Protein AF-A0A832YZY3-F1 (afdb_monomer_lite)

Organism: NCBI:txid334771

Secondary structure (DSSP, 8-state):
--GGGHHHHHHHHHHHHHHHHHHHHHSS----SHHHHHHHHHHHHHHHHHHHHHHHHHHHHHHHHHHHHHHHHHSTTHHHHHHHHHHHHHHHHHHHHHTT--GGGGGGGTTT-SS-TT--------S---HHHHHHHHHHHHHSPP--TTS-SS--HHHHHHHHHHHHHHHGGG--

Radius of gyration: 22.74 Å; chains: 1; bounding box: 62×27×69 Å

pLDDT: mean 74.67, std 12.02, range [49.53, 93.06]

Foldseek 3Di:
DDPLLVVLVVLLVQLVVLLVVLVVVVVDPDPDCVSVVSNVSSVVSNVVSVVSVLVLLVVLAVVLLVVLLVQLQPDDCSLLVVLLVQLVVQLVLLVCVVVVNPCVVVVVCVVVDNDDSPDHDPDPDDPDDDSVNSVVSSVVQLPDDFPDSSPDSYGRSNVSSVSSVVSNVVCVVVPD

InterPro domains:
  IPR001915 Peptidase M48 [PF01435] (25-167)
  IPR050083 Membrane-localized HtpX protease [PTHR43221] (1-168)

Structure (mmCIF, N/CA/C/O backbone):
data_AF-A0A832YZY3-F1
#
_entry.id   AF-A0A832YZY3-F1
#
loop_
_atom_site.group_PDB
_atom_site.id
_atom_site.type_symbol
_atom_site.label_atom_id
_atom_site.label_alt_id
_atom_site.label_comp_id
_atom_site.label_asym_id
_atom_site.label_entity_id
_atom_site.label_seq_id
_atom_site.pdbx_PDB_ins_code
_atom_site.Cartn_x
_atom_site.Cartn_y
_atom_site.Cartn_z
_atom_site.occupancy
_atom_site.B_iso_or_equiv
_atom_site.auth_seq_id
_atom_site.auth_comp_id
_atom_site.auth_asym_id
_atom_site.auth_atom_id
_atom_site.pdbx_PDB_model_num
ATOM 1 N N . MET A 1 1 ? 0.367 -8.481 -3.486 1.00 56.47 1 MET A N 1
ATOM 2 C CA . MET A 1 1 ? 0.420 -7.899 -4.844 1.00 56.47 1 MET A CA 1
ATOM 3 C C . MET A 1 1 ? -0.694 -8.502 -5.678 1.00 56.47 1 MET A C 1
ATOM 5 O O . MET A 1 1 ? -0.976 -9.682 -5.517 1.00 56.47 1 MET A O 1
ATOM 9 N N . MET A 1 2 ? -1.370 -7.698 -6.495 1.00 67.25 2 MET A N 1
ATOM 10 C CA . MET A 1 2 ? -2.408 -8.189 -7.409 1.00 67.25 2 MET A CA 1
ATOM 11 C C . MET A 1 2 ? -1.754 -8.868 -8.621 1.00 67.25 2 MET A C 1
ATOM 13 O O . MET A 1 2 ? -0.726 -8.388 -9.083 1.00 67.25 2 MET A O 1
ATOM 17 N N . ILE A 1 3 ? -2.377 -9.907 -9.194 1.00 75.12 3 ILE A N 1
ATOM 18 C CA . ILE A 1 3 ? -1.931 -10.555 -10.453 1.00 75.12 3 ILE A CA 1
ATOM 19 C C . ILE A 1 3 ? -1.700 -9.525 -11.575 1.00 75.12 3 ILE A C 1
ATOM 21 O O . ILE A 1 3 ? -0.844 -9.712 -12.432 1.00 75.12 3 ILE A O 1
ATOM 25 N N . ILE A 1 4 ? -2.399 -8.389 -11.526 1.00 77.62 4 ILE A N 1
ATOM 26 C CA . ILE A 1 4 ? -2.260 -7.277 -12.471 1.00 77.62 4 ILE A CA 1
ATOM 27 C C . ILE A 1 4 ? -0.842 -6.670 -12.523 1.00 77.62 4 ILE A C 1
ATOM 29 O O . ILE A 1 4 ? -0.476 -6.084 -13.538 1.00 77.62 4 ILE A O 1
ATOM 33 N N . SER A 1 5 ? -0.004 -6.868 -11.494 1.00 78.88 5 SER A N 1
ATOM 34 C CA . SER A 1 5 ? 1.412 -6.469 -11.519 1.00 78.88 5 SER A CA 1
ATOM 35 C C . SER A 1 5 ? 2.279 -7.341 -12.434 1.00 78.88 5 SER A C 1
ATOM 37 O O . SER A 1 5 ? 3.427 -6.992 -12.697 1.00 78.88 5 SER A O 1
ATOM 39 N N . LEU A 1 6 ? 1.753 -8.459 -12.944 1.00 84.50 6 LEU A N 1
ATOM 40 C CA . LEU A 1 6 ? 2.442 -9.300 -13.922 1.00 84.50 6 LEU A CA 1
ATOM 41 C C . LEU A 1 6 ? 2.610 -8.585 -15.270 1.00 84.50 6 LEU A C 1
ATOM 43 O O . LEU A 1 6 ? 3.614 -8.781 -15.945 1.00 84.50 6 LEU A O 1
ATOM 47 N N . ILE A 1 7 ? 1.658 -7.723 -15.644 1.00 87.81 7 ILE A N 1
ATOM 48 C CA . ILE A 1 7 ? 1.672 -6.992 -16.919 1.00 87.81 7 ILE A CA 1
ATOM 49 C C . ILE A 1 7 ? 2.915 -6.093 -17.040 1.00 87.81 7 ILE A C 1
ATOM 51 O O . ILE A 1 7 ? 3.681 -6.293 -17.984 1.00 87.81 7 ILE A O 1
ATOM 55 N N . PRO A 1 8 ? 3.190 -5.151 -16.110 1.00 87.81 8 PRO A N 1
ATOM 56 C CA . PRO A 1 8 ? 4.410 -4.349 -16.187 1.00 87.81 8 PRO A CA 1
ATOM 57 C C . PRO A 1 8 ? 5.678 -5.204 -16.086 1.00 87.81 8 PRO A C 1
ATOM 59 O O . PRO A 1 8 ? 6.654 -4.903 -16.764 1.00 87.81 8 PRO A O 1
ATOM 62 N N . ALA A 1 9 ? 5.675 -6.295 -15.314 1.00 88.69 9 ALA A N 1
ATOM 63 C CA . ALA A 1 9 ? 6.831 -7.189 -15.228 1.00 88.69 9 ALA A CA 1
ATOM 64 C C . ALA A 1 9 ? 7.154 -7.863 -16.576 1.00 88.69 9 ALA A C 1
ATOM 66 O O . ALA A 1 9 ? 8.317 -7.916 -16.977 1.00 88.69 9 ALA A O 1
ATOM 67 N N . LEU A 1 10 ? 6.130 -8.328 -17.300 1.00 90.56 10 LEU A N 1
ATOM 68 C CA . LEU A 1 10 ? 6.285 -8.911 -18.633 1.00 90.56 10 LEU A CA 1
ATOM 69 C C . LEU A 1 10 ? 6.730 -7.870 -19.663 1.00 90.56 10 LEU A C 1
ATOM 71 O O . LEU A 1 10 ? 7.644 -8.146 -20.436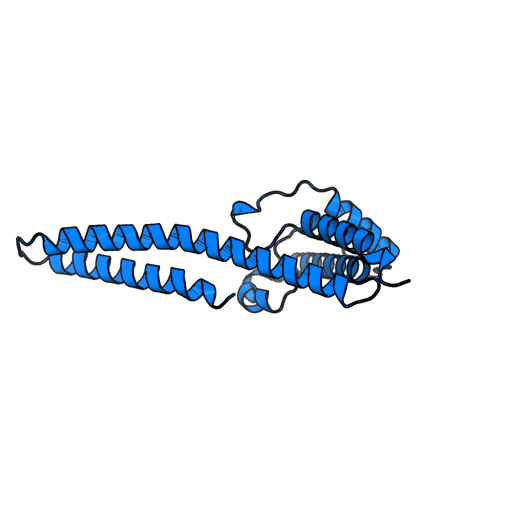 1.00 90.56 10 LEU A O 1
ATOM 75 N N . LEU A 1 11 ? 6.138 -6.670 -19.652 1.00 91.19 11 LEU A N 1
ATOM 76 C CA . LEU A 1 11 ? 6.542 -5.569 -20.537 1.00 91.19 11 LEU A CA 1
ATOM 77 C C . LEU A 1 11 ? 8.001 -5.165 -20.307 1.00 91.19 11 LEU A C 1
ATOM 79 O O . LEU A 1 11 ? 8.747 -4.984 -21.270 1.00 91.19 11 LEU A O 1
ATOM 83 N N . TYR A 1 12 ? 8.421 -5.084 -19.043 1.00 92.12 12 TYR A N 1
ATOM 84 C CA . TYR A 1 12 ? 9.801 -4.788 -18.680 1.00 92.12 12 TYR A CA 1
ATOM 85 C C . TYR A 1 12 ? 10.750 -5.870 -19.177 1.00 92.12 12 TYR A C 1
ATOM 87 O O . TYR A 1 12 ? 11.765 -5.565 -19.799 1.00 92.12 12 TYR A O 1
ATOM 95 N N . TRP A 1 13 ? 10.412 -7.137 -18.929 1.00 91.56 13 TRP A N 1
ATOM 96 C CA . TRP A 1 13 ? 11.227 -8.265 -19.359 1.00 91.56 13 TRP A CA 1
ATOM 97 C C . TRP A 1 13 ? 11.368 -8.309 -20.886 1.00 91.56 13 TRP A C 1
ATOM 99 O O . TRP A 1 13 ? 12.478 -8.474 -21.395 1.00 91.56 13 TRP A O 1
ATOM 109 N N . LEU A 1 14 ? 10.278 -8.077 -21.624 1.00 90.44 14 LEU A N 1
ATOM 110 C CA . LEU A 1 14 ? 10.293 -8.012 -23.085 1.00 90.44 14 LEU A CA 1
ATOM 111 C C . LEU A 1 14 ? 11.142 -6.830 -23.585 1.00 90.44 14 LEU A C 1
ATOM 113 O O . LEU A 1 14 ? 12.029 -7.008 -24.415 1.00 90.44 14 LEU A O 1
ATOM 117 N N . GLY A 1 15 ? 10.936 -5.629 -23.038 1.00 89.00 15 GLY A N 1
ATOM 118 C CA . GLY A 1 15 ? 11.705 -4.443 -23.424 1.00 89.00 15 GLY A CA 1
ATOM 119 C C . GLY A 1 15 ? 13.200 -4.595 -23.136 1.00 89.00 15 GLY A C 1
ATOM 120 O O . GLY A 1 15 ? 14.042 -4.313 -23.988 1.00 89.00 15 GLY A O 1
ATOM 121 N N . TYR A 1 16 ? 13.539 -5.121 -21.961 1.00 89.06 16 TYR A N 1
ATOM 122 C CA . TYR A 1 16 ? 14.918 -5.343 -21.541 1.00 89.06 16 TYR A CA 1
ATOM 123 C C . TYR A 1 16 ? 15.628 -6.424 -22.368 1.00 89.06 16 TYR A C 1
ATOM 125 O O . TYR A 1 16 ? 16.787 -6.249 -22.752 1.00 89.06 16 TYR A O 1
ATOM 133 N N . THR A 1 17 ? 14.944 -7.528 -22.688 1.00 87.19 17 THR A N 1
ATOM 134 C CA . THR A 1 17 ? 15.502 -8.571 -23.563 1.00 87.19 17 THR A CA 1
ATOM 135 C C . THR A 1 17 ? 15.729 -8.051 -24.982 1.00 87.19 17 THR A C 1
ATOM 137 O O . THR A 1 17 ? 16.797 -8.303 -25.539 1.00 87.19 17 THR A O 1
ATOM 140 N N . MET A 1 18 ? 14.811 -7.253 -25.538 1.00 84.75 18 MET A N 1
ATOM 141 C CA . MET A 1 18 ? 14.987 -6.622 -26.854 1.00 84.75 18 MET A CA 1
ATOM 142 C C . MET A 1 18 ? 16.167 -5.642 -26.891 1.00 84.75 18 MET A C 1
ATOM 144 O O . MET A 1 18 ? 16.960 -5.685 -27.832 1.00 84.75 18 MET A O 1
ATOM 148 N N . LEU A 1 19 ? 16.348 -4.815 -25.854 1.00 86.25 19 LEU A N 1
ATOM 149 C CA . LEU A 1 19 ? 17.511 -3.923 -25.752 1.00 86.25 19 LEU A CA 1
ATOM 150 C C . LEU A 1 19 ? 18.824 -4.691 -25.673 1.00 86.25 19 LEU A C 1
ATOM 152 O O . LEU A 1 19 ? 19.790 -4.347 -26.352 1.00 86.25 19 LEU A O 1
ATOM 156 N N . ARG A 1 20 ? 18.854 -5.751 -24.864 1.00 83.12 20 ARG A N 1
ATOM 157 C CA . ARG A 1 20 ? 20.031 -6.602 -24.722 1.00 83.12 20 ARG A CA 1
ATOM 158 C C . ARG A 1 20 ? 20.390 -7.253 -26.058 1.00 83.12 20 ARG A C 1
ATOM 160 O O . ARG A 1 20 ? 21.546 -7.192 -26.460 1.00 83.12 20 ARG A O 1
ATOM 167 N N . MET A 1 21 ? 19.407 -7.820 -26.759 1.00 79.81 21 MET A N 1
ATOM 168 C CA . MET A 1 21 ? 19.607 -8.394 -28.092 1.00 79.81 21 MET A CA 1
ATOM 169 C C . MET A 1 21 ? 20.140 -7.339 -29.065 1.00 79.81 21 MET A C 1
ATOM 171 O O . MET A 1 21 ? 21.158 -7.570 -29.706 1.00 79.81 21 MET A O 1
ATOM 175 N N . SER A 1 22 ? 19.526 -6.153 -29.115 1.00 78.56 22 SER A N 1
ATOM 176 C CA . SER A 1 22 ? 19.999 -5.050 -29.957 1.00 78.56 22 SER A CA 1
ATOM 177 C C . SER A 1 22 ? 21.453 -4.666 -29.670 1.00 78.56 22 SER A C 1
ATOM 179 O O . SER A 1 22 ? 22.206 -4.415 -30.607 1.00 78.56 22 SER A O 1
ATOM 181 N N . ALA A 1 23 ? 21.859 -4.621 -28.399 1.00 76.06 23 ALA A N 1
ATOM 182 C CA . ALA A 1 23 ? 23.234 -4.315 -28.022 1.00 76.06 23 ALA A CA 1
ATOM 183 C C . ALA A 1 23 ? 24.206 -5.404 -28.504 1.00 76.06 23 ALA A C 1
ATOM 185 O O . ALA A 1 23 ? 25.219 -5.078 -29.109 1.00 76.06 23 ALA A O 1
ATOM 186 N N . PHE A 1 24 ? 23.876 -6.689 -28.327 1.00 74.50 24 PHE A N 1
ATOM 187 C CA . PHE A 1 24 ? 24.709 -7.798 -28.814 1.00 74.50 24 PHE A CA 1
ATOM 188 C C . PHE A 1 24 ? 24.836 -7.828 -30.344 1.00 74.50 24 PHE A C 1
ATOM 190 O O . PHE A 1 24 ? 25.937 -8.020 -30.855 1.00 74.50 24 PHE A O 1
ATOM 197 N N . TYR A 1 25 ? 23.746 -7.588 -31.079 1.00 68.81 25 TYR A N 1
ATOM 198 C CA . TYR A 1 25 ? 23.772 -7.543 -32.547 1.00 68.81 25 TYR A CA 1
ATOM 199 C C . TYR A 1 25 ? 24.443 -6.277 -33.102 1.00 68.81 25 TYR A C 1
ATOM 201 O O . TYR A 1 25 ? 24.914 -6.297 -34.232 1.00 68.81 25 TYR A O 1
ATOM 209 N N . SER A 1 26 ? 24.534 -5.199 -32.316 1.00 63.69 26 SER A N 1
ATOM 210 C CA . SER A 1 26 ? 25.232 -3.967 -32.708 1.00 63.69 26 SER A CA 1
ATOM 211 C C . SER A 1 26 ? 26.763 -4.072 -32.643 1.00 63.69 26 SER A C 1
ATOM 213 O O . SER A 1 26 ? 27.431 -3.218 -33.222 1.00 63.69 26 SER A O 1
ATOM 215 N N . LEU A 1 27 ? 27.328 -5.066 -31.939 1.00 62.88 27 LEU A N 1
ATOM 216 C CA . LEU A 1 27 ? 28.782 -5.285 -31.863 1.00 62.88 27 LEU A CA 1
ATOM 217 C C . LEU A 1 27 ? 29.341 -6.097 -33.047 1.00 62.88 27 LEU A C 1
ATOM 219 O O . LEU A 1 27 ? 30.548 -6.076 -33.273 1.00 62.88 27 LEU A O 1
ATOM 223 N N . GLY A 1 28 ? 28.495 -6.808 -33.797 1.00 59.03 28 GLY A N 1
ATOM 224 C CA . GLY A 1 28 ? 28.880 -7.441 -35.059 1.00 59.03 28 GLY A CA 1
ATOM 225 C C . GLY A 1 28 ? 28.589 -6.489 -36.214 1.00 59.03 28 GLY A C 1
ATOM 226 O O . GLY A 1 28 ? 27.500 -5.932 -36.266 1.00 59.03 28 GLY A O 1
ATOM 227 N N . GLU A 1 29 ? 29.539 -6.286 -37.129 1.00 53.03 29 GLU A N 1
ATOM 228 C CA . GLU A 1 29 ? 29.457 -5.377 -38.289 1.00 53.03 29 GLU A CA 1
ATOM 229 C C . GLU A 1 29 ? 28.334 -5.724 -39.300 1.00 53.03 29 GLU A C 1
ATOM 231 O O . GLU A 1 29 ? 28.581 -5.988 -40.476 1.00 53.03 29 GLU A O 1
ATOM 236 N N . GLN A 1 30 ? 27.065 -5.709 -38.896 1.00 54.34 30 GLN A N 1
ATOM 237 C CA . GLN A 1 30 ? 25.930 -5.793 -39.808 1.00 54.34 30 GLN A CA 1
ATOM 238 C C . GLN A 1 30 ? 25.241 -4.436 -39.906 1.00 54.34 30 GLN A C 1
ATOM 240 O O . GLN A 1 30 ? 24.476 -4.025 -39.036 1.00 54.34 30 GLN A O 1
ATOM 245 N N . ARG A 1 31 ? 25.495 -3.761 -41.034 1.00 52.81 31 ARG A N 1
ATOM 246 C CA . ARG A 1 31 ? 24.821 -2.548 -41.528 1.00 52.81 31 ARG A CA 1
ATOM 247 C C . ARG A 1 31 ? 23.335 -2.802 -41.834 1.00 52.81 31 ARG A C 1
ATOM 249 O O . ARG A 1 31 ? 22.899 -2.668 -42.974 1.00 52.81 31 ARG A O 1
ATOM 256 N N . SER A 1 32 ? 22.550 -3.213 -40.845 1.00 60.25 32 SER A N 1
ATOM 257 C CA . SER A 1 32 ? 21.095 -3.323 -40.962 1.00 60.25 32 SER A CA 1
ATOM 258 C C . SER A 1 32 ? 20.423 -2.327 -40.016 1.00 60.25 32 SER A C 1
ATOM 260 O O . SER A 1 32 ? 20.952 -2.032 -38.952 1.00 60.25 32 SER A O 1
ATOM 262 N N . ASN A 1 33 ? 19.255 -1.797 -40.394 1.00 63.72 33 ASN A N 1
ATOM 263 C CA . ASN A 1 33 ? 18.455 -0.893 -39.547 1.00 63.72 33 ASN A CA 1
ATOM 264 C C . ASN A 1 33 ? 17.695 -1.638 -38.429 1.00 63.72 33 ASN A C 1
ATOM 266 O O . ASN A 1 33 ? 17.079 -1.021 -37.561 1.00 63.72 33 ASN A O 1
ATOM 270 N N . VAL A 1 34 ? 17.730 -2.972 -38.449 1.00 65.31 34 VAL A N 1
ATOM 271 C CA . VAL A 1 34 ? 17.030 -3.867 -37.517 1.00 65.31 34 VAL A CA 1
ATOM 272 C C . VAL A 1 34 ? 17.435 -3.656 -36.043 1.00 65.31 34 VAL A C 1
ATOM 274 O O . VAL A 1 34 ? 16.529 -3.613 -35.207 1.00 65.31 34 VAL A O 1
ATOM 277 N N . PRO A 1 35 ? 18.721 -3.440 -35.685 1.00 74.50 35 PRO A N 1
ATOM 278 C CA . PRO A 1 35 ? 19.133 -3.155 -34.312 1.00 74.50 35 PRO A CA 1
ATOM 279 C C . PRO A 1 35 ? 18.536 -1.832 -33.817 1.00 74.50 35 PRO A C 1
ATOM 281 O O . PRO A 1 35 ? 18.008 -1.761 -32.714 1.00 74.50 35 PRO A O 1
ATOM 284 N N . VAL A 1 36 ? 18.513 -0.793 -34.658 1.00 77.81 36 VAL A N 1
ATOM 285 C CA . VAL A 1 36 ? 17.989 0.531 -34.279 1.00 77.81 36 VAL A CA 1
ATOM 286 C C . VAL A 1 36 ? 16.488 0.474 -33.977 1.00 77.81 36 VAL A C 1
ATOM 288 O O . VAL A 1 36 ? 16.033 1.033 -32.979 1.00 77.81 36 VAL A O 1
ATOM 291 N N . ILE A 1 37 ? 15.717 -0.247 -34.798 1.00 82.56 37 ILE A N 1
ATOM 292 C CA . ILE A 1 37 ? 14.271 -0.422 -34.592 1.00 82.56 37 ILE A CA 1
ATOM 293 C C . ILE A 1 37 ? 14.004 -1.230 -33.314 1.00 82.56 37 ILE A C 1
ATOM 295 O O . ILE A 1 37 ? 13.171 -0.833 -32.499 1.00 82.56 37 ILE A O 1
ATOM 299 N N . ALA A 1 38 ? 14.736 -2.330 -33.098 1.00 82.81 38 ALA A N 1
ATOM 300 C CA . ALA A 1 38 ? 14.605 -3.145 -31.890 1.00 82.81 38 ALA A CA 1
ATOM 301 C C . ALA A 1 38 ? 14.956 -2.355 -30.617 1.00 82.81 38 ALA A C 1
ATOM 303 O O . ALA A 1 38 ? 14.279 -2.500 -29.596 1.00 82.81 38 ALA A O 1
ATOM 304 N N . MET A 1 39 ? 15.958 -1.472 -30.688 1.00 85.31 39 MET A N 1
ATOM 305 C CA . MET A 1 39 ? 16.318 -0.580 -29.590 1.00 85.31 39 MET A CA 1
ATOM 306 C C . MET A 1 39 ? 15.193 0.408 -29.263 1.00 85.31 39 MET A C 1
ATOM 308 O O . MET A 1 39 ? 14.804 0.533 -28.103 1.00 85.31 39 MET A O 1
ATOM 312 N N . ALA A 1 40 ? 14.630 1.077 -30.274 1.00 87.69 40 ALA A N 1
ATOM 313 C CA . ALA A 1 40 ? 13.541 2.035 -30.084 1.00 87.69 40 ALA A CA 1
ATOM 314 C C . ALA A 1 40 ? 12.292 1.377 -29.470 1.00 87.69 40 ALA A C 1
ATOM 316 O O . ALA A 1 40 ? 11.705 1.913 -28.529 1.00 87.69 40 ALA A O 1
ATOM 317 N N . VAL A 1 41 ? 11.928 0.181 -29.946 1.00 90.00 41 VAL A N 1
ATOM 318 C CA . VAL A 1 41 ? 10.816 -0.607 -29.388 1.00 90.00 41 VAL A CA 1
ATOM 319 C C . VAL A 1 41 ? 11.106 -1.029 -27.944 1.00 90.00 41 VAL A C 1
ATOM 321 O O . VAL A 1 41 ? 10.232 -0.913 -27.085 1.00 90.00 41 VAL A O 1
ATOM 324 N N . GLY A 1 42 ? 12.336 -1.455 -27.644 1.00 89.25 42 GLY A N 1
ATOM 325 C CA . GLY A 1 42 ? 12.755 -1.800 -26.285 1.00 89.25 42 GLY A CA 1
ATOM 326 C C . GLY A 1 42 ? 12.640 -0.626 -25.305 1.00 89.25 42 GLY A C 1
ATOM 327 O O . GLY A 1 42 ? 12.093 -0.788 -24.214 1.00 89.25 42 GLY A O 1
ATOM 328 N N . ILE A 1 43 ? 13.072 0.574 -25.712 1.00 90.75 43 ILE A N 1
ATOM 329 C CA . ILE A 1 43 ? 12.914 1.806 -24.916 1.00 90.75 43 ILE A CA 1
ATOM 330 C C . ILE A 1 43 ? 11.428 2.119 -24.699 1.00 90.75 43 ILE A C 1
ATOM 332 O O . ILE A 1 43 ? 11.021 2.407 -23.571 1.00 90.75 43 ILE A O 1
ATOM 336 N N . ALA A 1 44 ? 10.605 2.022 -25.747 1.00 93.06 44 ALA A N 1
ATOM 337 C CA . ALA A 1 44 ? 9.169 2.274 -25.650 1.00 93.06 44 ALA A CA 1
ATOM 338 C C . ALA A 1 44 ? 8.471 1.312 -24.669 1.00 93.06 44 ALA A C 1
ATOM 340 O O . ALA A 1 44 ? 7.644 1.746 -23.869 1.00 93.06 44 ALA A O 1
ATOM 341 N N . LEU A 1 45 ? 8.839 0.026 -24.663 1.00 92.25 45 LEU A N 1
ATOM 342 C CA . LEU A 1 45 ? 8.304 -0.975 -23.729 1.00 92.25 45 LEU A CA 1
ATOM 343 C C . LEU A 1 45 ? 8.697 -0.703 -22.270 1.00 92.25 45 LEU A C 1
ATOM 345 O O . LEU A 1 45 ? 7.881 -0.876 -21.358 1.00 92.25 45 LEU A O 1
ATOM 349 N N . ILE A 1 46 ? 9.923 -0.233 -22.029 1.00 90.88 46 ILE A N 1
ATOM 350 C CA . ILE A 1 46 ? 10.356 0.177 -20.686 1.00 90.88 46 ILE A CA 1
ATOM 351 C C . ILE A 1 46 ? 9.606 1.436 -20.236 1.00 90.88 46 ILE A C 1
ATOM 353 O O . ILE A 1 46 ? 9.141 1.495 -19.097 1.00 90.88 46 ILE A O 1
ATOM 357 N N . ALA A 1 47 ? 9.415 2.415 -21.121 1.00 92.25 47 ALA A N 1
ATOM 358 C CA . ALA A 1 47 ? 8.598 3.588 -20.812 1.00 92.25 47 ALA A CA 1
ATOM 359 C C . ALA A 1 47 ? 7.145 3.190 -20.493 1.00 92.25 47 ALA A C 1
ATOM 361 O O . ALA A 1 47 ? 6.558 3.661 -19.519 1.00 92.25 47 ALA A O 1
ATOM 362 N N . LEU A 1 48 ? 6.582 2.252 -21.257 1.00 92.75 48 LEU A N 1
ATOM 363 C CA . LEU A 1 48 ? 5.236 1.734 -21.035 1.00 92.75 48 LEU A CA 1
ATOM 364 C C . LEU A 1 48 ? 5.116 1.006 -19.686 1.00 92.75 48 LEU A C 1
ATOM 366 O O . LEU A 1 48 ? 4.122 1.170 -18.984 1.00 92.75 48 LEU A O 1
ATOM 370 N N . THR A 1 49 ? 6.152 0.273 -19.272 1.00 91.31 49 THR A N 1
ATOM 371 C CA . THR A 1 49 ? 6.223 -0.365 -17.946 1.00 91.31 49 THR A CA 1
ATOM 372 C C . THR A 1 49 ? 6.002 0.646 -16.822 1.00 91.31 49 THR A C 1
ATOM 374 O O . THR A 1 49 ? 5.259 0.369 -15.880 1.00 91.31 49 THR A O 1
ATOM 377 N N . PHE A 1 50 ? 6.616 1.829 -16.915 1.00 87.94 50 PHE A N 1
ATOM 378 C CA . PHE A 1 50 ? 6.437 2.884 -15.919 1.00 87.94 50 PHE A CA 1
ATOM 379 C C . PHE A 1 50 ? 4.969 3.323 -15.818 1.00 87.94 50 PHE A C 1
ATOM 381 O O . PHE A 1 50 ? 4.421 3.394 -14.719 1.00 87.94 50 PHE A O 1
ATOM 388 N N . VAL A 1 51 ? 4.303 3.519 -16.959 1.00 89.75 51 VAL A N 1
ATOM 389 C CA . VAL A 1 51 ? 2.874 3.873 -17.009 1.00 89.75 51 VAL A CA 1
ATOM 390 C C . VAL A 1 51 ? 2.010 2.774 -16.386 1.00 89.75 51 VAL A C 1
ATOM 392 O O . VAL A 1 51 ? 1.157 3.057 -15.545 1.00 89.75 51 VAL A O 1
ATOM 395 N N . PHE A 1 52 ? 2.254 1.508 -16.733 1.00 88.88 52 PHE A N 1
ATOM 396 C CA . PHE A 1 52 ? 1.508 0.391 -16.152 1.00 88.88 52 PHE A CA 1
ATOM 397 C C . PHE A 1 52 ? 1.735 0.251 -14.646 1.00 88.88 52 PHE A C 1
ATOM 399 O O . PHE A 1 52 ? 0.785 -0.052 -13.931 1.00 88.88 52 PHE A O 1
ATOM 406 N N . ASN A 1 53 ? 2.934 0.528 -14.129 1.00 86.31 53 ASN A N 1
ATOM 407 C CA . ASN A 1 53 ? 3.167 0.540 -12.682 1.00 86.31 53 ASN A CA 1
ATOM 408 C C . ASN A 1 53 ? 2.289 1.577 -11.963 1.00 86.31 53 ASN A C 1
ATOM 410 O O . ASN A 1 53 ? 1.729 1.270 -10.910 1.00 86.31 53 ASN A O 1
ATOM 414 N N . LEU A 1 54 ? 2.084 2.763 -12.547 1.00 84.75 54 LEU A N 1
ATOM 415 C CA . LEU A 1 54 ? 1.163 3.766 -11.992 1.00 84.75 54 LEU A CA 1
ATOM 416 C C . LEU A 1 54 ? -0.292 3.271 -11.987 1.00 84.75 54 LEU A C 1
ATOM 418 O O . LEU A 1 54 ? -1.017 3.475 -11.011 1.00 84.75 54 LEU A O 1
ATOM 422 N N . ILE A 1 55 ? -0.707 2.574 -13.047 1.00 86.12 55 ILE A N 1
ATOM 423 C CA . ILE A 1 55 ? -2.041 1.967 -13.143 1.00 86.12 55 ILE A CA 1
ATOM 424 C C . ILE A 1 55 ? -2.214 0.870 -12.083 1.00 86.12 55 ILE A C 1
ATOM 426 O O . ILE A 1 55 ? -3.233 0.825 -11.397 1.00 86.12 55 ILE A O 1
ATOM 430 N N . VAL A 1 56 ? -1.212 0.011 -11.892 1.00 85.12 56 VAL A N 1
ATOM 431 C CA . VAL A 1 56 ? -1.238 -1.041 -10.865 1.00 85.12 56 VAL A CA 1
ATOM 432 C C . VAL A 1 56 ? -1.347 -0.437 -9.463 1.00 85.12 56 VAL A C 1
ATOM 434 O O . VAL A 1 56 ? -2.151 -0.915 -8.661 1.00 85.12 56 VAL A O 1
ATOM 437 N N . LEU A 1 57 ? -0.607 0.641 -9.173 1.00 78.56 57 LEU A N 1
ATOM 438 C CA . LEU A 1 57 ? -0.736 1.380 -7.911 1.00 78.56 57 LEU A CA 1
ATOM 439 C C . LEU A 1 57 ? -2.164 1.908 -7.714 1.00 78.56 57 LEU A C 1
ATOM 441 O O . LEU A 1 57 ? -2.722 1.799 -6.622 1.00 78.56 57 LEU A O 1
ATOM 445 N N . TYR A 1 58 ? -2.787 2.430 -8.772 1.00 82.25 58 TYR A N 1
ATOM 446 C CA . TYR A 1 58 ? -4.176 2.880 -8.725 1.00 82.25 58 TYR A CA 1
ATOM 447 C C . TYR A 1 58 ? -5.159 1.735 -8.428 1.00 82.25 58 TYR A C 1
ATOM 449 O O . TYR A 1 58 ? -5.991 1.865 -7.528 1.00 82.25 58 TYR A O 1
ATOM 457 N N . PHE A 1 59 ? -5.032 0.590 -9.106 1.00 82.56 59 PHE A N 1
ATOM 458 C CA . PHE A 1 59 ? -5.878 -0.583 -8.850 1.00 82.56 59 PHE A CA 1
ATOM 459 C C . PHE A 1 59 ? -5.690 -1.160 -7.444 1.00 82.56 59 PHE A C 1
ATOM 461 O O . PHE A 1 59 ? -6.670 -1.573 -6.822 1.00 82.56 59 PHE A O 1
ATOM 468 N N . SER A 1 60 ? -4.461 -1.147 -6.916 1.00 80.19 60 SER A N 1
ATOM 469 C CA . SER A 1 60 ? -4.182 -1.567 -5.538 1.00 80.19 60 SER A CA 1
ATOM 470 C C . SER A 1 60 ? -4.996 -0.747 -4.534 1.00 80.19 60 SER A C 1
ATOM 472 O O . SER A 1 60 ? -5.641 -1.322 -3.654 1.00 80.19 60 SER A O 1
ATOM 474 N N . ARG A 1 61 ? -5.057 0.579 -4.726 1.00 78.50 61 ARG A N 1
ATOM 475 C CA . ARG A 1 61 ? -5.870 1.478 -3.893 1.00 78.50 61 ARG A CA 1
ATOM 476 C C . ARG A 1 61 ? -7.369 1.246 -4.075 1.00 78.50 61 ARG A C 1
ATOM 478 O O . ARG A 1 61 ? -8.098 1.208 -3.090 1.00 78.50 61 ARG A O 1
ATOM 485 N N . LEU A 1 62 ? -7.837 1.062 -5.312 1.00 81.00 62 LEU A N 1
ATOM 486 C CA . LEU A 1 62 ? -9.259 0.828 -5.596 1.00 81.00 62 LEU A CA 1
ATOM 487 C C . LEU A 1 62 ? -9.783 -0.440 -4.908 1.00 81.00 62 LEU A C 1
ATOM 489 O O . LEU A 1 62 ? -10.870 -0.432 -4.331 1.00 81.00 62 LEU A O 1
ATOM 493 N N . ARG A 1 63 ? -8.988 -1.513 -4.924 1.00 84.69 63 ARG A N 1
ATOM 494 C CA . ARG A 1 63 ? -9.300 -2.765 -4.226 1.00 84.69 63 ARG A CA 1
ATOM 495 C C . ARG A 1 63 ? -9.522 -2.544 -2.726 1.00 84.69 63 ARG A C 1
ATOM 497 O O . ARG A 1 63 ? -10.424 -3.148 -2.155 1.00 84.69 63 ARG A O 1
ATOM 504 N N . GLU A 1 64 ? -8.722 -1.692 -2.093 1.00 78.25 64 GLU A N 1
ATOM 505 C CA . GLU A 1 64 ? -8.851 -1.394 -0.661 1.00 78.25 64 GLU A CA 1
ATOM 506 C C . GLU A 1 64 ? -10.099 -0.580 -0.348 1.00 78.25 64 GLU A C 1
ATOM 508 O O . GLU A 1 64 ? -10.808 -0.921 0.592 1.00 78.25 64 GLU A O 1
ATOM 513 N N . TYR A 1 65 ? -10.440 0.405 -1.182 1.00 80.56 65 TYR A N 1
ATOM 514 C CA . TYR A 1 65 ? -11.705 1.129 -1.037 1.00 80.56 65 TYR A CA 1
ATOM 515 C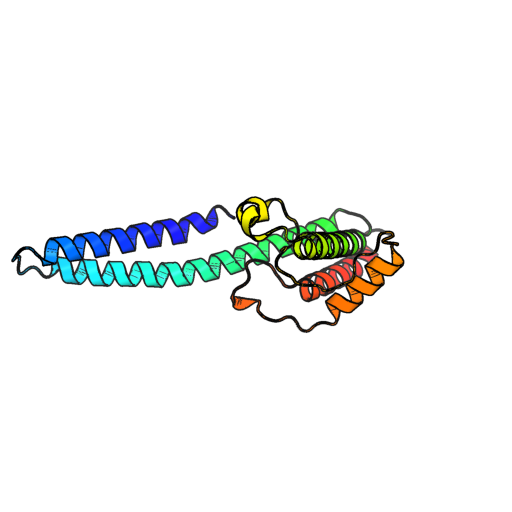 C . TYR A 1 65 ? -12.923 0.216 -1.193 1.00 80.56 65 TYR A C 1
ATOM 517 O O . TYR A 1 65 ? -13.899 0.367 -0.462 1.00 80.56 65 TYR A O 1
ATOM 525 N N . TYR A 1 66 ? -12.867 -0.754 -2.110 1.00 82.50 66 TYR A N 1
ATOM 526 C CA . TYR A 1 66 ? -13.940 -1.733 -2.261 1.00 82.50 66 TYR A CA 1
ATOM 527 C C . TYR A 1 66 ? -14.057 -2.649 -1.037 1.00 82.50 66 TYR A C 1
ATOM 529 O O . TYR A 1 66 ? -15.164 -2.903 -0.566 1.00 82.50 66 TYR A O 1
ATOM 537 N N . ALA A 1 67 ? -12.928 -3.116 -0.497 1.00 83.31 67 ALA A N 1
ATOM 538 C CA . ALA A 1 67 ? -12.912 -3.934 0.713 1.00 83.31 67 ALA A CA 1
ATOM 539 C C . ALA A 1 67 ? -13.462 -3.168 1.928 1.00 83.31 67 ALA A C 1
ATOM 541 O O . ALA A 1 67 ? -14.298 -3.702 2.657 1.00 83.31 67 ALA A O 1
ATOM 542 N N . ASP A 1 68 ? -13.053 -1.909 2.100 1.00 84.88 68 ASP A N 1
ATOM 543 C CA . ASP A 1 68 ? -13.549 -1.018 3.150 1.00 84.88 68 ASP A CA 1
ATOM 544 C C . ASP A 1 68 ? -15.063 -0.795 3.011 1.00 84.88 68 ASP A C 1
ATOM 546 O O . ASP A 1 68 ? -15.807 -0.974 3.973 1.00 84.88 68 ASP A O 1
ATOM 550 N N . ALA A 1 69 ? -15.548 -0.492 1.803 1.00 84.38 69 ALA A N 1
ATOM 551 C CA . ALA A 1 69 ? -16.973 -0.283 1.556 1.00 84.38 69 ALA A CA 1
ATOM 552 C C . ALA A 1 69 ? -17.810 -1.547 1.787 1.00 84.38 69 ALA A C 1
ATOM 554 O O . ALA A 1 69 ? -18.881 -1.483 2.391 1.00 84.38 69 ALA A O 1
ATOM 555 N N . HIS A 1 70 ? -17.314 -2.705 1.349 1.00 85.25 70 HIS A N 1
ATOM 556 C CA . HIS A 1 70 ? -17.980 -3.981 1.577 1.00 85.25 70 HIS A CA 1
ATOM 557 C C . HIS A 1 70 ? -18.051 -4.326 3.072 1.00 85.25 70 HIS A C 1
ATOM 559 O O . HIS A 1 70 ? -19.097 -4.761 3.550 1.00 85.25 70 HIS A O 1
ATOM 565 N N . ALA A 1 71 ? -16.981 -4.068 3.831 1.00 82.62 71 ALA A N 1
ATOM 566 C CA . ALA A 1 71 ? -16.961 -4.289 5.275 1.00 82.62 71 ALA A CA 1
ATOM 567 C C . ALA A 1 71 ? -18.010 -3.436 6.011 1.00 82.62 71 ALA A C 1
ATOM 569 O O . ALA A 1 71 ? -18.700 -3.950 6.891 1.00 82.62 71 ALA A O 1
ATOM 570 N N . VAL A 1 72 ? -18.181 -2.163 5.628 1.00 85.69 72 VAL A N 1
ATOM 571 C CA . VAL A 1 72 ? -19.230 -1.291 6.193 1.00 85.69 72 VAL A CA 1
ATOM 572 C C . VAL A 1 72 ? -20.632 -1.753 5.784 1.00 85.69 72 VAL A C 1
ATOM 574 O O . VAL A 1 72 ? -21.560 -1.674 6.581 1.00 85.69 72 VAL A O 1
ATOM 577 N N . ALA A 1 73 ? -20.797 -2.243 4.553 1.00 83.31 73 ALA A N 1
ATOM 578 C CA . ALA A 1 73 ? -22.096 -2.657 4.030 1.00 83.31 73 ALA A CA 1
ATOM 579 C C . ALA A 1 73 ? -22.607 -3.989 4.601 1.00 83.31 73 ALA A C 1
ATOM 581 O O . ALA A 1 73 ? -23.816 -4.195 4.637 1.00 83.31 73 ALA A O 1
ATOM 582 N N . VAL A 1 74 ? -21.717 -4.899 5.002 1.00 85.62 74 VAL A N 1
ATOM 583 C CA . VAL A 1 74 ? -22.092 -6.237 5.495 1.00 85.62 74 VAL A CA 1
ATOM 584 C C . VAL A 1 74 ? -22.161 -6.293 7.019 1.00 85.62 74 VAL A C 1
ATOM 586 O O . VAL A 1 74 ? -22.985 -7.021 7.567 1.00 85.62 74 VAL A O 1
ATOM 589 N N . VAL A 1 75 ? -21.300 -5.548 7.718 1.00 83.06 75 VAL A N 1
ATOM 590 C CA . VAL A 1 75 ? -21.169 -5.635 9.176 1.00 83.06 75 VAL A CA 1
ATOM 591 C C . VAL A 1 75 ? -21.850 -4.450 9.849 1.00 83.06 75 VAL A C 1
ATOM 593 O O . VAL A 1 75 ? -21.519 -3.296 9.584 1.00 83.06 75 VAL A O 1
ATOM 596 N N . GLU A 1 76 ? -22.728 -4.724 10.814 1.00 81.00 76 GLU A N 1
ATOM 597 C CA . GLU A 1 76 ? -23.315 -3.684 11.663 1.00 81.00 76 GLU A CA 1
ATOM 598 C C . GLU A 1 76 ? -22.233 -2.922 12.442 1.00 81.00 76 GLU A C 1
ATOM 600 O O . GLU A 1 76 ? -21.419 -3.511 13.174 1.00 81.00 76 GLU A O 1
ATOM 605 N N . GLY A 1 77 ? -22.212 -1.597 12.278 1.00 81.25 77 GLY A N 1
ATOM 606 C CA . GLY A 1 77 ? -21.158 -0.739 12.828 1.00 81.25 77 GLY A CA 1
ATOM 607 C C . GLY A 1 77 ? -19.770 -1.049 12.252 1.00 81.25 77 GLY A C 1
ATOM 608 O O . GLY A 1 77 ? -18.756 -0.867 12.932 1.00 81.25 77 GLY A O 1
ATOM 609 N N . GLY A 1 78 ? -19.714 -1.593 11.030 1.00 82.25 78 GLY A N 1
ATOM 610 C CA . GLY A 1 78 ? -18.484 -2.024 10.371 1.00 82.25 78 GLY A CA 1
ATOM 611 C C . GLY A 1 78 ? -17.468 -0.896 10.206 1.00 82.25 78 GLY A C 1
ATOM 612 O O . GLY A 1 78 ? -16.279 -1.133 10.399 1.00 82.25 78 GLY A O 1
ATOM 613 N N . GLY A 1 79 ? -17.924 0.337 9.957 1.00 83.81 79 GLY A N 1
ATOM 614 C CA . GLY A 1 79 ? -17.060 1.519 9.838 1.00 83.81 79 GLY A CA 1
ATOM 615 C C . GLY A 1 79 ? -16.281 1.796 11.119 1.00 83.81 79 GLY A C 1
ATOM 616 O O . GLY A 1 79 ? -15.049 1.792 11.115 1.00 83.81 79 GLY A O 1
ATOM 617 N N . THR A 1 80 ? -16.983 1.934 12.243 1.00 83.94 80 THR A N 1
ATOM 618 C CA . THR A 1 80 ? -16.373 2.190 13.553 1.00 83.94 80 THR A CA 1
ATOM 619 C C . THR A 1 80 ? -15.477 1.033 14.010 1.00 83.94 80 THR A C 1
ATOM 621 O O . THR A 1 80 ? -14.367 1.259 14.502 1.00 83.94 80 THR A O 1
ATOM 624 N N . LYS A 1 81 ? -15.908 -0.221 13.814 1.00 86.06 81 LYS A N 1
ATOM 625 C CA . LYS A 1 81 ? -15.103 -1.409 14.154 1.00 86.06 81 LYS A CA 1
ATOM 626 C C . LYS A 1 81 ? -13.820 -1.482 13.321 1.00 86.06 81 LYS A C 1
ATOM 628 O O . LYS A 1 81 ? -12.749 -1.711 13.882 1.00 86.06 81 LYS A O 1
ATOM 633 N N . LEU A 1 82 ? -13.912 -1.241 12.012 1.00 86.38 82 LEU A N 1
ATOM 634 C CA . LEU A 1 82 ? -12.767 -1.258 11.104 1.00 86.38 82 LEU A CA 1
ATOM 635 C C . LEU A 1 82 ? -11.807 -0.096 11.385 1.00 86.38 82 LEU A C 1
ATOM 637 O O . LEU A 1 82 ? -10.598 -0.310 11.416 1.00 86.38 82 LEU A O 1
ATOM 641 N N . LYS A 1 83 ? -12.332 1.100 11.688 1.00 84.38 83 LYS A N 1
ATOM 642 C CA . LYS A 1 83 ? -11.545 2.264 12.127 1.00 84.38 83 LYS A CA 1
ATOM 643 C C . LYS A 1 83 ? -10.701 1.926 13.360 1.00 84.38 83 LYS A C 1
ATOM 645 O O . LYS A 1 83 ? -9.486 2.100 13.335 1.00 84.38 83 LYS A O 1
ATOM 650 N N . ARG A 1 84 ? -11.318 1.376 14.413 1.00 85.31 84 ARG A N 1
ATOM 651 C CA . ARG A 1 84 ? -10.614 0.963 15.643 1.00 85.31 84 ARG A CA 1
ATOM 652 C C . ARG A 1 84 ? -9.575 -0.129 15.389 1.00 85.31 84 ARG A C 1
ATOM 654 O O . ARG A 1 84 ? -8.467 -0.045 15.916 1.00 85.31 84 ARG A O 1
ATOM 661 N N . ALA A 1 85 ? -9.917 -1.134 14.582 1.00 84.31 85 ALA A N 1
ATOM 662 C CA . ALA A 1 85 ? -9.002 -2.216 14.231 1.00 84.31 85 ALA A CA 1
ATOM 663 C C . ALA A 1 85 ? -7.773 -1.690 13.479 1.00 84.31 85 ALA A C 1
ATOM 665 O O . ALA A 1 85 ? -6.648 -2.005 13.862 1.00 84.31 85 ALA A O 1
ATOM 666 N N . LEU A 1 86 ? -7.973 -0.835 12.470 1.00 81.50 86 LEU A N 1
ATOM 667 C CA . LEU A 1 86 ? -6.877 -0.233 11.713 1.00 81.50 86 LEU A CA 1
ATOM 668 C C . LEU A 1 86 ? -5.980 0.604 12.631 1.00 81.50 86 LEU A C 1
ATOM 670 O O . LEU A 1 86 ? -4.767 0.431 12.619 1.00 81.50 86 LEU A O 1
ATOM 674 N N . THR A 1 87 ? -6.570 1.445 13.485 1.00 82.50 87 THR A N 1
ATOM 675 C CA . THR A 1 87 ? -5.823 2.251 14.460 1.00 82.50 87 THR A CA 1
ATOM 676 C C . THR A 1 87 ? -4.953 1.394 15.375 1.00 82.50 87 THR A C 1
ATOM 678 O O . THR A 1 87 ? -3.790 1.722 15.597 1.00 82.50 87 THR A O 1
ATOM 681 N N . ARG A 1 88 ? -5.480 0.269 15.870 1.00 81.88 88 ARG A N 1
ATOM 682 C CA . ARG A 1 88 ? -4.710 -0.664 16.695 1.00 81.88 88 ARG A CA 1
ATOM 683 C C . ARG A 1 88 ? -3.533 -1.270 15.935 1.00 81.88 88 ARG A C 1
ATOM 685 O O . ARG A 1 88 ? -2.430 -1.283 16.468 1.00 81.88 88 ARG A O 1
ATOM 692 N N . ILE A 1 89 ? -3.747 -1.702 14.690 1.00 79.19 89 ILE A N 1
ATOM 693 C CA . ILE A 1 89 ? -2.665 -2.264 13.873 1.00 79.19 89 ILE A CA 1
ATOM 694 C C . ILE A 1 89 ? -1.569 -1.217 13.634 1.00 79.19 89 ILE A C 1
ATOM 696 O O . ILE A 1 89 ? -0.395 -1.546 13.762 1.00 79.19 89 ILE A O 1
ATOM 700 N N . LEU A 1 90 ? -1.916 0.050 13.367 1.00 77.06 90 LEU A N 1
ATOM 701 C CA . LEU A 1 90 ? -0.905 1.105 13.227 1.00 77.06 90 LEU A CA 1
ATOM 702 C C . LEU A 1 90 ? -0.082 1.309 14.511 1.00 77.06 90 LEU A C 1
ATOM 704 O O . LEU A 1 90 ? 1.133 1.476 14.427 1.00 77.06 90 LEU A O 1
ATOM 708 N N . ILE A 1 91 ? -0.717 1.269 15.686 1.00 78.00 91 ILE A N 1
ATOM 709 C CA . ILE A 1 91 ? -0.021 1.377 16.981 1.00 78.00 91 ILE A CA 1
ATOM 710 C C . ILE A 1 91 ? 0.937 0.196 17.179 1.00 78.00 91 ILE A C 1
ATOM 712 O O . ILE A 1 91 ? 2.106 0.396 17.515 1.00 78.00 91 ILE A O 1
ATOM 716 N N . ASP A 1 92 ? 0.463 -1.025 16.930 1.00 77.00 92 ASP A N 1
ATOM 717 C CA . ASP A 1 92 ? 1.250 -2.248 17.103 1.00 77.00 92 ASP A CA 1
ATOM 718 C C . ASP A 1 92 ? 2.432 -2.300 16.111 1.00 77.00 92 ASP A C 1
ATOM 720 O O . ASP A 1 92 ? 3.556 -2.642 16.490 1.00 77.00 92 ASP A O 1
ATOM 724 N N . CYS A 1 93 ? 2.226 -1.881 14.856 1.00 73.44 93 CYS A N 1
ATOM 725 C CA . CYS A 1 93 ? 3.295 -1.734 13.864 1.00 73.44 93 CYS A CA 1
ATOM 726 C C . CYS A 1 93 ? 4.319 -0.664 14.276 1.00 73.44 93 CYS A C 1
ATOM 728 O O . CYS A 1 93 ? 5.523 -0.915 14.206 1.00 73.44 93 CYS A O 1
ATOM 730 N N . GLY A 1 94 ? 3.876 0.501 14.758 1.00 71.88 94 GLY A N 1
ATOM 731 C CA . GLY A 1 94 ? 4.773 1.543 15.268 1.00 71.88 94 GLY A CA 1
ATOM 732 C C . GLY A 1 94 ? 5.631 1.052 16.441 1.00 71.88 94 GLY A C 1
ATOM 733 O O . GLY A 1 94 ? 6.835 1.314 16.498 1.00 71.88 94 GLY A O 1
ATOM 734 N N . TYR A 1 95 ? 5.041 0.262 17.340 1.00 74.25 95 TYR A N 1
ATOM 735 C CA . TYR A 1 95 ? 5.755 -0.343 18.462 1.00 74.25 95 TYR A CA 1
ATOM 736 C C . TYR A 1 95 ? 6.821 -1.354 18.022 1.00 74.25 95 TYR A C 1
ATOM 738 O O . TYR A 1 95 ? 7.966 -1.269 18.467 1.00 74.25 95 TYR A O 1
ATOM 746 N N . LEU A 1 96 ? 6.479 -2.278 17.118 1.00 73.06 96 LEU A N 1
ATOM 747 C CA . LEU A 1 96 ? 7.430 -3.262 16.586 1.00 73.06 96 LEU A CA 1
ATOM 748 C C . LEU A 1 96 ? 8.639 -2.581 15.934 1.00 73.06 96 LEU A C 1
ATOM 750 O O . LEU A 1 96 ? 9.778 -2.998 16.147 1.00 73.06 96 LEU A O 1
ATOM 754 N N . ARG A 1 97 ? 8.410 -1.485 15.206 1.00 70.31 97 ARG A N 1
ATOM 755 C CA . ARG A 1 97 ? 9.488 -0.708 14.590 1.00 70.31 97 ARG A CA 1
ATOM 756 C C . ARG A 1 97 ? 10.410 -0.066 15.629 1.00 70.31 97 ARG A C 1
ATOM 758 O O . ARG A 1 97 ? 11.627 -0.121 15.472 1.00 70.31 97 ARG A O 1
ATOM 765 N N . ARG A 1 98 ? 9.854 0.480 16.722 1.00 71.88 98 ARG A N 1
ATOM 766 C CA . ARG A 1 98 ? 10.634 1.022 17.856 1.00 71.88 98 ARG A CA 1
ATOM 767 C C . ARG A 1 98 ? 11.483 -0.043 18.558 1.00 71.88 98 ARG A C 1
ATOM 769 O O . ARG A 1 98 ? 12.548 0.282 19.070 1.00 71.88 98 ARG A O 1
ATOM 776 N N . LEU A 1 99 ? 11.047 -1.302 18.557 1.00 77.69 99 LEU A N 1
ATOM 777 C CA . LEU A 1 99 ? 11.838 -2.437 19.050 1.00 77.69 99 LEU A CA 1
ATOM 778 C C . LEU A 1 99 ? 12.975 -2.852 18.096 1.00 77.69 99 LEU A C 1
ATOM 780 O O . LEU A 1 99 ? 13.666 -3.832 18.362 1.00 77.69 99 LEU A O 1
ATOM 784 N N . GLY A 1 100 ? 13.176 -2.133 16.987 1.00 74.69 100 GLY A N 1
ATOM 785 C CA . GLY A 1 100 ? 14.193 -2.449 15.986 1.00 74.69 100 GLY A CA 1
ATOM 786 C C . GLY A 1 100 ? 13.786 -3.571 15.031 1.00 74.69 100 GLY A C 1
ATOM 787 O O . GLY A 1 100 ? 14.628 -4.069 14.284 1.00 74.69 100 GLY A O 1
ATOM 788 N N . VAL A 1 101 ? 12.512 -3.983 15.027 1.00 74.50 101 VAL A N 1
ATOM 789 C CA . VAL A 1 101 ? 12.015 -4.952 14.048 1.00 74.50 101 VAL A CA 1
ATOM 790 C C . VAL A 1 101 ? 11.863 -4.246 12.707 1.00 74.50 101 VAL A C 1
ATOM 792 O O . VAL A 1 101 ? 11.057 -3.329 12.551 1.00 74.50 101 VAL A O 1
ATOM 795 N N . ASP A 1 102 ? 12.626 -4.693 11.713 1.00 69.12 102 ASP A N 1
ATOM 796 C CA . ASP A 1 102 ? 12.508 -4.193 10.348 1.00 69.12 102 ASP A CA 1
ATOM 797 C C . ASP A 1 102 ? 11.279 -4.807 9.667 1.00 69.12 102 ASP A C 1
ATOM 799 O O . ASP A 1 102 ? 11.339 -5.854 9.017 1.00 69.12 102 ASP A O 1
ATOM 803 N N . ILE A 1 103 ? 10.132 -4.154 9.848 1.00 65.94 103 ILE A N 1
ATOM 804 C CA . ILE A 1 103 ? 8.848 -4.589 9.284 1.00 65.94 103 ILE A CA 1
ATOM 805 C C . ILE A 1 103 ? 8.891 -4.580 7.746 1.00 65.94 103 ILE A C 1
ATOM 807 O O . ILE A 1 103 ? 8.214 -5.377 7.096 1.00 65.94 103 ILE A O 1
ATOM 811 N N . SER A 1 104 ? 9.757 -3.755 7.153 1.00 63.66 104 SER A N 1
ATOM 812 C CA . SER A 1 104 ? 9.982 -3.669 5.706 1.00 63.66 104 SER A CA 1
ATOM 813 C C . SER A 1 104 ? 10.501 -4.986 5.120 1.00 63.66 104 SER A C 1
ATOM 815 O O . SER A 1 104 ? 10.199 -5.308 3.967 1.00 63.66 104 SER A O 1
ATOM 817 N N . ARG A 1 105 ? 11.207 -5.809 5.913 1.00 65.25 105 ARG A N 1
ATOM 818 C CA . ARG A 1 105 ? 11.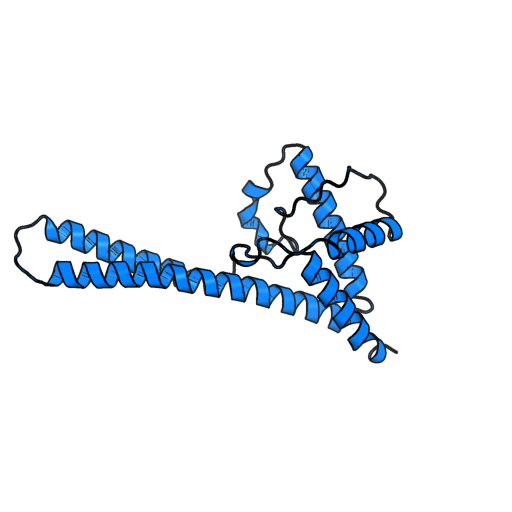607 -7.165 5.496 1.00 65.25 105 ARG A CA 1
ATOM 819 C C . ARG A 1 105 ? 10.410 -8.061 5.230 1.00 65.25 105 ARG A C 1
ATOM 821 O O . ARG A 1 105 ? 10.481 -8.877 4.321 1.00 65.25 105 ARG A O 1
ATOM 828 N N . TYR A 1 106 ? 9.306 -7.866 5.947 1.00 65.75 106 TYR A N 1
ATOM 829 C CA . TYR A 1 10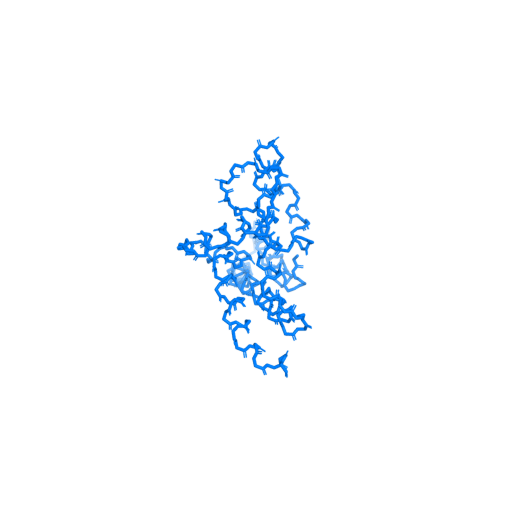6 ? 8.051 -8.601 5.775 1.00 65.75 106 TYR A CA 1
ATOM 830 C C . TYR A 1 106 ? 7.114 -7.945 4.754 1.00 65.75 106 TYR A C 1
ATOM 832 O O . TYR A 1 106 ? 5.935 -8.284 4.679 1.00 65.75 106 TYR A O 1
ATOM 840 N N . SER A 1 107 ? 7.629 -7.037 3.919 1.00 60.69 107 SER A N 1
ATOM 841 C CA . SER A 1 107 ? 6.863 -6.375 2.856 1.00 60.69 107 SER A CA 1
ATOM 842 C C . SER A 1 107 ? 6.210 -7.351 1.866 1.00 60.69 107 SER A C 1
ATOM 844 O O . SER A 1 107 ? 5.177 -7.045 1.274 1.00 60.69 107 SER A O 1
ATOM 846 N N . HIS A 1 108 ? 6.750 -8.562 1.725 1.00 58.44 108 HIS A N 1
ATOM 847 C CA . HIS A 1 108 ? 6.153 -9.646 0.941 1.00 58.44 108 HIS A CA 1
ATOM 848 C C . HIS A 1 108 ? 4.836 -10.175 1.544 1.00 58.44 108 HIS A C 1
ATOM 850 O O . HIS A 1 108 ? 3.968 -10.638 0.805 1.00 58.44 108 HIS A O 1
ATOM 856 N N . LEU A 1 109 ? 4.636 -10.027 2.859 1.00 57.72 109 LEU A N 1
ATOM 857 C CA . LEU A 1 109 ? 3.380 -10.313 3.556 1.00 57.72 109 LEU A CA 1
ATOM 858 C C . LEU A 1 109 ? 2.428 -9.104 3.580 1.00 57.72 109 LEU A C 1
ATOM 860 O O . LEU A 1 109 ? 1.358 -9.206 4.170 1.00 57.72 109 LEU A O 1
ATOM 864 N N . LYS A 1 110 ? 2.733 -7.981 2.901 1.00 57.94 110 LYS A N 1
ATOM 865 C CA . LYS A 1 110 ? 1.819 -6.816 2.797 1.00 57.94 110 LYS A CA 1
ATOM 866 C C . LYS A 1 110 ? 0.414 -7.184 2.330 1.00 57.94 110 LYS A C 1
ATOM 868 O O . LYS A 1 110 ? -0.536 -6.508 2.682 1.00 57.94 110 LYS A O 1
ATOM 873 N N . ALA A 1 111 ? 0.260 -8.260 1.557 1.00 52.94 111 ALA A N 1
ATOM 874 C CA . ALA A 1 111 ? -1.059 -8.736 1.142 1.00 52.94 111 ALA A CA 1
ATOM 875 C C . ALA A 1 111 ? -1.903 -9.313 2.300 1.00 52.94 111 ALA A C 1
ATOM 877 O O . ALA A 1 111 ? -3.126 -9.303 2.200 1.00 52.94 111 ALA A O 1
ATOM 878 N N . LEU A 1 112 ? -1.260 -9.813 3.361 1.00 54.31 112 LEU A N 1
ATOM 879 C CA . LEU A 1 112 ? -1.895 -10.300 4.592 1.00 54.31 112 LEU A CA 1
ATOM 880 C C . LEU A 1 112 ? -2.121 -9.174 5.609 1.00 54.31 112 LEU A C 1
ATOM 882 O O . LEU A 1 112 ? -2.987 -9.296 6.473 1.00 54.31 112 LEU A O 1
ATOM 886 N N . PHE A 1 113 ? -1.371 -8.075 5.509 1.00 56.00 113 PHE A N 1
ATOM 887 C CA . PHE A 1 113 ? -1.570 -6.908 6.358 1.00 56.00 113 PHE A CA 1
ATOM 888 C C . PHE A 1 113 ? -2.694 -6.020 5.798 1.00 56.00 113 PHE A C 1
ATOM 890 O O . PHE A 1 113 ? -2.668 -5.577 4.656 1.00 56.00 113 PHE A O 1
ATOM 897 N N . ILE A 1 114 ? -3.709 -5.756 6.625 1.00 58.88 114 ILE A N 1
ATOM 898 C CA . ILE A 1 114 ? -4.866 -4.897 6.293 1.00 58.88 114 ILE A CA 1
ATOM 899 C C . ILE A 1 114 ? -4.460 -3.401 6.218 1.00 58.88 114 ILE A C 1
ATOM 901 O O . ILE A 1 114 ? -5.183 -2.564 5.664 1.00 58.88 114 ILE A O 1
ATOM 905 N N . SER A 1 115 ? -3.283 -3.059 6.753 1.00 56.62 115 SER A N 1
ATOM 906 C CA . SER A 1 115 ? -2.699 -1.714 6.818 1.00 56.62 115 SER A CA 1
ATOM 907 C C . SER A 1 115 ? -1.248 -1.697 6.343 1.00 56.62 115 SER A C 1
ATOM 909 O O . SER A 1 115 ? -0.511 -2.657 6.565 1.00 56.62 115 SER A O 1
ATOM 911 N N . ASP A 1 116 ? -0.824 -0.570 5.769 1.00 58.22 116 ASP A N 1
ATOM 912 C CA . ASP A 1 116 ? 0.575 -0.335 5.414 1.00 58.22 116 ASP A CA 1
ATOM 913 C C . ASP A 1 116 ? 1.407 -0.079 6.687 1.00 58.22 116 ASP A C 1
ATOM 915 O O . ASP A 1 116 ? 1.147 0.905 7.388 1.00 58.22 116 ASP A O 1
ATOM 919 N N . PRO A 1 117 ? 2.388 -0.938 7.022 1.00 52.69 117 PRO A N 1
ATOM 920 C CA . PRO A 1 117 ? 3.220 -0.763 8.213 1.00 52.69 117 PRO A CA 1
ATOM 921 C C . PRO A 1 117 ? 4.188 0.426 8.113 1.00 52.69 117 PRO A C 1
ATOM 923 O O . PRO A 1 117 ? 4.870 0.741 9.084 1.00 52.69 117 PRO A O 1
ATOM 926 N N . GLU A 1 118 ? 4.281 1.068 6.945 1.00 50.28 118 GLU A N 1
ATOM 927 C CA . GLU A 1 118 ? 5.168 2.211 6.694 1.00 50.28 118 GLU A CA 1
ATOM 928 C C . GLU A 1 118 ? 4.624 3.536 7.238 1.00 50.28 118 GLU A C 1
ATOM 930 O O . GLU A 1 118 ? 5.336 4.541 7.253 1.00 50.28 118 GLU A O 1
ATOM 935 N N . ILE A 1 119 ? 3.372 3.557 7.697 1.00 57.06 119 ILE A N 1
ATOM 936 C CA . ILE A 1 119 ? 2.745 4.779 8.188 1.00 57.06 119 ILE A CA 1
ATOM 937 C C . ILE A 1 119 ? 3.145 4.990 9.636 1.00 57.06 119 ILE A C 1
ATOM 939 O O . ILE A 1 119 ? 2.639 4.360 10.563 1.00 57.06 119 ILE A O 1
ATOM 943 N N . GLU A 1 120 ? 4.092 5.901 9.796 1.00 55.06 120 GLU A N 1
ATOM 944 C CA . GLU A 1 120 ? 4.685 6.253 11.068 1.00 55.06 120 GLU A CA 1
ATOM 945 C C . GLU A 1 120 ? 3.696 7.077 11.891 1.00 55.06 120 GLU A C 1
ATOM 947 O O . GLU A 1 120 ? 3.465 8.263 11.652 1.00 55.06 120 GLU A O 1
ATOM 952 N N . LEU A 1 121 ? 3.084 6.428 12.875 1.00 56.84 121 LEU A N 1
ATOM 953 C CA . LEU A 1 121 ? 2.420 7.129 13.956 1.00 56.84 121 LEU A CA 1
ATOM 954 C C . LEU A 1 121 ? 3.247 6.929 15.209 1.00 56.84 121 LEU A C 1
ATOM 956 O O . LEU A 1 121 ? 3.257 5.857 15.811 1.00 56.84 121 LEU A O 1
ATOM 960 N N . ASP A 1 122 ? 3.955 7.986 15.587 1.00 53.50 122 ASP A N 1
ATOM 961 C CA . ASP A 1 122 ? 4.757 8.011 16.797 1.00 53.50 122 ASP A CA 1
ATOM 962 C C . ASP A 1 122 ? 3.849 8.198 18.022 1.00 53.50 122 ASP A C 1
ATOM 964 O O . ASP A 1 122 ? 3.734 9.274 18.608 1.00 53.50 122 ASP A O 1
ATOM 968 N N . ILE A 1 123 ? 3.107 7.146 18.357 1.00 57.88 123 ILE A N 1
ATOM 969 C CA . ILE A 1 123 ? 2.230 7.098 19.525 1.00 57.88 123 ILE A CA 1
ATOM 970 C C . ILE A 1 123 ? 2.902 6.152 20.512 1.00 57.88 123 ILE A C 1
ATOM 972 O O . ILE A 1 123 ? 3.132 4.985 20.202 1.00 57.88 123 ILE A O 1
ATOM 976 N N . GLY A 1 124 ? 3.308 6.676 21.671 1.00 56.22 124 GLY A N 1
ATOM 977 C CA . GLY A 1 124 ? 3.986 5.887 22.699 1.00 56.22 124 GLY A CA 1
ATOM 978 C C . GLY A 1 124 ? 3.216 4.605 23.032 1.00 56.22 124 GLY A C 1
ATOM 979 O O . GLY A 1 124 ? 1.989 4.591 23.010 1.00 56.22 124 GLY A O 1
ATOM 980 N N . PHE A 1 125 ? 3.941 3.524 23.322 1.00 54.94 125 PHE A N 1
ATOM 981 C CA . PHE A 1 125 ? 3.347 2.223 23.624 1.00 54.94 125 PHE A CA 1
ATOM 982 C C . PHE A 1 125 ? 2.408 2.314 24.832 1.00 54.94 125 PHE A C 1
ATOM 984 O O . PHE A 1 125 ? 2.852 2.626 25.938 1.00 54.94 125 PHE A O 1
ATOM 991 N N . ILE A 1 126 ? 1.123 2.009 24.629 1.00 59.25 126 ILE A N 1
ATOM 992 C CA . ILE A 1 126 ? 0.134 1.953 25.708 1.00 59.25 126 ILE A CA 1
ATOM 993 C C . ILE A 1 126 ? -0.384 0.524 25.840 1.00 59.25 126 ILE A C 1
ATOM 995 O O . ILE A 1 126 ? -0.991 -0.030 24.931 1.00 59.25 126 ILE A O 1
ATOM 999 N N . ARG A 1 127 ? -0.156 -0.065 27.017 1.00 54.38 127 ARG A N 1
ATOM 1000 C CA . ARG A 1 127 ? -0.520 -1.451 27.362 1.00 54.38 127 ARG A CA 1
ATOM 1001 C C . ARG A 1 127 ? -2.036 -1.687 27.442 1.00 54.38 127 ARG A C 1
ATOM 1003 O O . ARG A 1 127 ? -2.485 -2.823 27.322 1.00 54.38 127 ARG A O 1
ATOM 1010 N N . HIS A 1 128 ? -2.812 -0.621 27.637 1.00 62.06 128 HIS A N 1
ATOM 1011 C CA . HIS A 1 128 ? -4.270 -0.639 27.731 1.00 62.06 128 HIS A CA 1
ATOM 1012 C C . HIS A 1 128 ? -4.885 0.257 26.656 1.00 62.06 128 HIS A C 1
ATOM 1014 O O . HIS A 1 128 ? -5.082 1.453 26.853 1.00 62.06 128 HIS A O 1
ATOM 1020 N N . LEU A 1 129 ? -5.190 -0.339 25.506 1.00 70.88 129 LEU A N 1
ATOM 1021 C CA . LEU A 1 129 ? -5.991 0.300 24.467 1.00 70.88 129 LEU A CA 1
ATOM 1022 C C . LEU A 1 129 ? -7.469 0.179 24.846 1.00 70.88 129 LEU A C 1
ATOM 1024 O O . LEU A 1 129 ? -8.104 -0.841 24.569 1.00 70.88 129 LEU A O 1
ATOM 1028 N N . THR A 1 130 ? -8.014 1.200 25.505 1.00 80.19 130 THR A N 1
ATOM 1029 C CA . THR A 1 130 ? -9.469 1.298 25.667 1.00 80.19 130 THR A CA 1
ATOM 1030 C C . THR A 1 130 ? -10.115 1.727 24.343 1.00 80.19 130 THR A C 1
ATOM 1032 O O . THR A 1 130 ? -9.454 2.365 23.511 1.00 80.19 130 THR A O 1
ATOM 1035 N N . PRO A 1 131 ? -11.396 1.389 24.104 1.00 77.75 131 PRO A N 1
ATOM 1036 C CA . PRO A 1 131 ? -12.113 1.839 22.913 1.00 77.75 131 PRO A CA 1
ATOM 1037 C C . PRO A 1 131 ? -12.102 3.364 22.741 1.00 77.75 131 PRO A C 1
ATOM 1039 O O . PRO A 1 131 ? -11.924 3.837 21.622 1.00 77.75 131 PRO A O 1
ATOM 1042 N N . GLU A 1 132 ? -12.208 4.132 23.831 1.00 81.69 132 GLU A N 1
ATOM 1043 C CA . GLU A 1 132 ? -12.193 5.601 23.780 1.00 81.69 132 GLU A CA 1
ATOM 1044 C C . GLU A 1 132 ? -10.831 6.140 23.326 1.00 81.69 132 GLU A C 1
ATOM 1046 O O . GLU A 1 132 ? -10.753 7.096 22.555 1.00 81.69 132 GLU A O 1
ATOM 1051 N N . TYR A 1 133 ? -9.743 5.505 23.770 1.00 79.75 133 TYR A N 1
ATOM 1052 C CA . TYR A 1 133 ? -8.392 5.895 23.380 1.00 79.75 133 TYR A CA 1
ATOM 1053 C C . TYR A 1 133 ? -8.121 5.607 21.897 1.00 79.75 133 TYR A C 1
ATOM 1055 O O . TYR A 1 133 ? -7.518 6.421 21.194 1.00 79.75 133 TYR A O 1
ATOM 1063 N N . LEU A 1 134 ? -8.620 4.472 21.399 1.00 81.00 134 LEU A N 1
ATOM 1064 C CA . LEU A 1 134 ? -8.569 4.131 19.977 1.00 81.00 134 LEU A CA 1
ATOM 1065 C C . LEU A 1 134 ? -9.327 5.142 19.116 1.00 81.00 134 LEU A C 1
ATOM 1067 O O . LEU A 1 134 ? -8.830 5.532 18.059 1.00 81.00 134 LEU A O 1
ATOM 1071 N N . ASP A 1 135 ? -10.495 5.590 19.571 1.00 82.50 135 ASP A N 1
ATOM 1072 C CA . ASP A 1 135 ? -11.281 6.598 18.860 1.00 82.50 135 ASP A CA 1
ATOM 1073 C C . ASP A 1 135 ? -10.578 7.962 18.856 1.00 82.50 135 ASP A C 1
ATOM 1075 O O . ASP A 1 135 ? -10.493 8.608 17.811 1.00 82.50 135 ASP A O 1
ATOM 1079 N N . MET A 1 136 ? -9.989 8.367 19.986 1.00 81.56 136 MET A N 1
ATOM 1080 C CA . MET A 1 136 ? -9.205 9.602 20.089 1.00 81.56 136 MET A CA 1
ATOM 1081 C C . MET A 1 136 ? -8.014 9.605 19.121 1.00 81.56 136 MET A C 1
ATOM 1083 O O . MET A 1 136 ? -7.760 10.599 18.433 1.00 81.56 136 MET A O 1
ATOM 1087 N N . ILE A 1 137 ? -7.280 8.492 19.040 1.00 79.31 137 ILE A N 1
ATOM 1088 C CA . ILE A 1 137 ? -6.175 8.357 18.087 1.00 79.31 137 ILE A CA 1
ATOM 1089 C C . ILE A 1 137 ? -6.697 8.370 16.651 1.00 79.31 137 ILE A C 1
ATOM 1091 O O . ILE A 1 137 ? -6.103 9.037 15.802 1.00 79.31 137 ILE A O 1
ATOM 1095 N N . ALA A 1 138 ? -7.796 7.670 16.368 1.00 78.31 138 ALA A N 1
ATOM 1096 C CA . ALA A 1 138 ? -8.376 7.635 15.032 1.00 78.31 138 ALA A CA 1
ATOM 1097 C C . ALA A 1 138 ? -8.739 9.045 14.533 1.00 78.31 138 ALA A C 1
ATOM 1099 O O . ALA A 1 138 ? -8.411 9.396 13.398 1.00 78.31 138 ALA A O 1
ATOM 1100 N N . GLU A 1 139 ? -9.327 9.885 15.390 1.00 81.50 139 GLU A N 1
ATOM 1101 C CA . GLU A 1 139 ? -9.602 11.291 15.060 1.00 81.50 139 GLU A CA 1
ATOM 1102 C C . GLU A 1 139 ? -8.321 12.102 14.838 1.00 81.50 139 GLU A C 1
ATOM 1104 O O . GLU A 1 139 ? -8.223 12.873 13.877 1.00 81.50 139 GLU A O 1
ATOM 1109 N N . LYS A 1 140 ? -7.290 11.891 15.666 1.00 78.81 140 LYS A N 1
ATOM 1110 C CA . LYS A 1 140 ? -5.987 12.542 15.472 1.00 78.81 140 LYS A CA 1
ATOM 1111 C C . LYS A 1 140 ? -5.397 12.204 14.101 1.00 78.81 140 LYS A C 1
ATOM 1113 O O . LYS A 1 140 ? -4.989 13.108 13.376 1.00 78.81 140 LYS A O 1
ATOM 1118 N N . ILE A 1 141 ? -5.417 10.931 13.7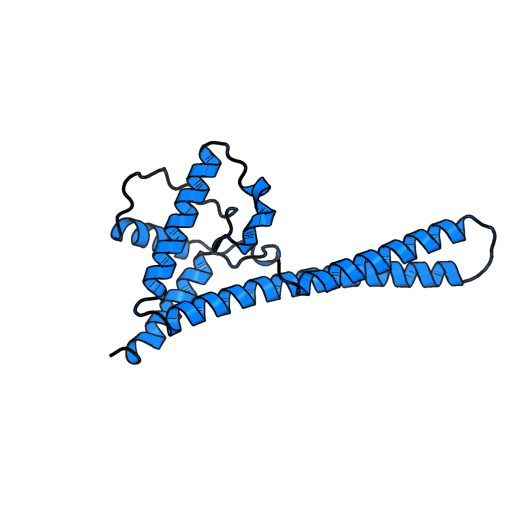05 1.00 74.62 141 ILE A N 1
ATOM 1119 C CA . ILE A 1 141 ? -4.943 10.473 12.390 1.00 74.62 141 ILE A CA 1
ATOM 1120 C C . ILE A 1 141 ? -5.763 11.103 11.262 1.00 74.62 141 ILE A C 1
ATOM 1122 O O . ILE A 1 141 ? -5.203 11.570 10.272 1.00 74.62 141 ILE A O 1
ATOM 1126 N N . LYS A 1 142 ? -7.087 11.154 11.412 1.00 76.56 142 LYS A N 1
ATOM 1127 C CA . LYS A 1 142 ? -8.011 11.733 10.431 1.00 76.56 142 LYS A CA 1
ATOM 1128 C C . LYS A 1 142 ? -7.759 13.221 10.175 1.00 76.56 142 LYS A C 1
ATOM 1130 O O . LYS A 1 142 ? -7.947 13.683 9.044 1.00 76.56 142 LYS A O 1
ATOM 1135 N N . SER A 1 143 ? -7.329 13.963 11.195 1.00 73.56 143 SER A N 1
ATOM 1136 C CA . SER A 1 143 ? -6.996 15.390 11.085 1.00 73.56 143 SER A CA 1
ATOM 1137 C C . SER A 1 143 ? -5.692 15.679 10.330 1.00 73.56 143 SER A C 1
ATOM 1139 O O . SER A 1 143 ? -5.496 16.802 9.864 1.00 73.56 143 SER A O 1
ATOM 1141 N N . LEU A 1 144 ? -4.817 14.683 10.149 1.00 73.56 144 LEU A N 1
ATOM 1142 C CA . LEU A 1 144 ? -3.555 14.876 9.441 1.00 73.56 144 LEU A CA 1
ATOM 1143 C C . LEU A 1 144 ? -3.795 15.090 7.936 1.00 73.56 144 LEU A C 1
ATOM 1145 O O . LEU A 1 144 ? -4.631 14.403 7.334 1.00 73.56 144 LEU A O 1
ATOM 1149 N N . PRO A 1 145 ? -3.064 16.021 7.291 1.00 66.62 145 PRO A N 1
ATOM 1150 C CA . PRO A 1 145 ? -3.144 16.191 5.851 1.00 66.62 145 PRO A CA 1
ATOM 1151 C C . PRO A 1 145 ? -2.573 14.943 5.157 1.00 66.62 145 PRO A C 1
ATOM 1153 O O . PRO A 1 145 ? -1.437 14.560 5.447 1.00 66.62 145 PRO A O 1
ATOM 1156 N N . PRO A 1 146 ? -3.312 14.313 4.228 1.00 64.69 146 PRO A N 1
ATOM 1157 C CA . PRO A 1 146 ? -2.784 13.188 3.472 1.00 64.69 146 PRO A CA 1
ATOM 1158 C C . PRO A 1 146 ? -1.629 13.661 2.580 1.00 64.69 146 PRO A C 1
ATOM 1160 O O . PRO A 1 146 ? -1.805 14.542 1.738 1.00 64.69 146 PRO A O 1
ATOM 1163 N N . ARG A 1 147 ? -0.436 13.092 2.768 1.00 59.56 147 ARG A N 1
ATOM 1164 C CA . ARG A 1 147 ? 0.765 13.375 1.964 1.00 59.56 147 ARG A CA 1
ATOM 1165 C C . ARG A 1 147 ? 1.282 12.083 1.324 1.00 59.56 147 ARG A C 1
ATOM 1167 O O . ARG A 1 147 ? 1.085 11.006 1.871 1.00 59.56 147 ARG A O 1
ATOM 1174 N N . GLY A 1 148 ? 1.949 12.191 0.171 1.00 59.28 148 GLY A N 1
ATOM 1175 C CA . GLY A 1 148 ? 2.703 11.076 -0.432 1.00 59.28 148 GLY A CA 1
ATOM 1176 C C . GLY A 1 148 ? 1.899 10.018 -1.206 1.00 59.28 148 GLY A C 1
ATOM 1177 O O . GLY A 1 148 ? 2.449 8.982 -1.561 1.00 59.28 148 GLY A O 1
ATOM 1178 N N . GLU A 1 149 ? 0.623 10.254 -1.521 1.00 58.47 149 GLU A N 1
ATOM 1179 C CA . GLU A 1 149 ? -0.253 9.220 -2.110 1.00 58.47 149 GLU A CA 1
ATOM 1180 C C . GLU A 1 149 ? 0.109 8.777 -3.533 1.00 58.47 149 GLU A C 1
ATOM 1182 O O . GLU A 1 149 ? -0.254 7.678 -3.947 1.00 58.47 149 GLU A O 1
ATOM 1187 N N . ILE A 1 150 ? 0.809 9.618 -4.299 1.00 56.50 150 ILE A N 1
ATOM 1188 C CA . ILE A 1 150 ? 1.088 9.354 -5.719 1.00 56.50 150 ILE A CA 1
ATOM 1189 C C . ILE A 1 150 ? 1.990 8.118 -5.880 1.00 56.50 150 ILE A C 1
ATOM 1191 O O . ILE A 1 150 ? 1.838 7.373 -6.847 1.00 56.50 150 ILE A O 1
ATOM 1195 N N . LEU A 1 151 ? 2.867 7.860 -4.905 1.00 55.97 151 LEU A N 1
ATOM 1196 C CA . LEU A 1 151 ? 3.851 6.774 -4.938 1.00 55.97 151 LEU A CA 1
ATOM 1197 C C . LEU A 1 151 ? 3.561 5.644 -3.937 1.00 55.97 151 LEU A C 1
ATOM 1199 O O . LEU A 1 151 ? 4.326 4.687 -3.884 1.00 55.97 151 LEU A O 1
ATOM 1203 N N . SER A 1 152 ? 2.468 5.718 -3.169 1.00 57.19 152 SER A N 1
ATOM 1204 C CA . SER A 1 152 ? 2.100 4.658 -2.222 1.00 57.19 152 SER A CA 1
ATOM 1205 C C . SER A 1 152 ? 1.078 3.683 -2.817 1.00 57.19 152 SER A C 1
ATOM 1207 O O . SER A 1 152 ? 0.123 4.075 -3.503 1.00 57.19 152 SER A O 1
ATOM 1209 N N . SER A 1 153 ? 1.279 2.391 -2.538 1.00 55.75 153 SER A N 1
ATOM 1210 C CA . SER A 1 153 ? 0.370 1.301 -2.913 1.00 55.75 153 SER A CA 1
ATOM 1211 C C . SER A 1 153 ? -0.911 1.262 -2.077 1.00 55.75 153 SER A C 1
ATOM 1213 O O . SER A 1 153 ? -1.859 0.579 -2.472 1.00 55.75 153 SER A O 1
ATOM 1215 N N . HIS A 1 154 ? -0.944 2.008 -0.968 1.00 58.38 154 HIS A N 1
ATOM 1216 C CA . HIS A 1 154 ? -2.047 2.068 -0.016 1.00 58.38 154 HIS A CA 1
ATOM 1217 C C . HIS A 1 154 ? -2.599 3.499 0.105 1.00 58.38 154 HIS A C 1
ATOM 1219 O O . HIS A 1 154 ? -1.840 4.471 0.051 1.00 58.38 154 HIS A O 1
ATOM 1225 N N . PRO A 1 155 ? -3.923 3.676 0.258 1.00 59.38 155 PRO A N 1
ATOM 1226 C CA . PRO A 1 155 ? -4.490 4.975 0.560 1.00 59.38 155 PRO A CA 1
ATOM 1227 C C . PRO A 1 155 ? -4.137 5.391 1.990 1.00 59.38 155 PRO A C 1
ATOM 1229 O O . PRO A 1 155 ? -4.126 4.578 2.917 1.00 59.38 155 PRO A O 1
ATOM 1232 N N . HIS A 1 156 ? -3.888 6.687 2.174 1.00 69.25 156 HIS A N 1
ATOM 1233 C CA . HIS A 1 156 ? -3.543 7.237 3.478 1.00 69.25 156 HIS A CA 1
ATOM 1234 C C . HIS A 1 156 ? -4.673 6.962 4.505 1.00 69.25 156 HIS A C 1
ATOM 1236 O O . HIS A 1 156 ? -5.841 7.233 4.202 1.00 69.25 156 HIS A O 1
ATOM 1242 N N . PRO A 1 157 ? -4.372 6.499 5.736 1.00 67.88 157 PRO A N 1
ATOM 1243 C CA . PRO A 1 157 ? -5.349 6.147 6.768 1.00 67.88 157 PRO A CA 1
ATOM 1244 C C . PRO A 1 157 ? -6.318 7.279 7.075 1.00 67.88 157 PRO A C 1
ATOM 1246 O O . PRO A 1 157 ? -7.506 7.042 7.243 1.00 67.88 157 PRO A O 1
ATOM 1249 N N . ALA A 1 158 ? -5.837 8.527 7.047 1.00 69.31 158 ALA A N 1
ATOM 1250 C CA . ALA A 1 158 ? -6.687 9.704 7.216 1.00 69.31 158 ALA A CA 1
ATOM 1251 C C . ALA A 1 158 ? -7.826 9.781 6.180 1.00 69.31 158 ALA A C 1
ATOM 1253 O O . ALA A 1 158 ? -8.943 10.144 6.538 1.00 69.31 158 ALA A O 1
ATOM 1254 N N . LYS A 1 159 ? -7.577 9.422 4.910 1.00 73.81 159 LYS A N 1
ATOM 1255 C CA . LYS A 1 159 ? -8.633 9.362 3.886 1.00 73.81 159 LYS A CA 1
ATOM 1256 C C . LYS A 1 159 ? -9.544 8.162 4.098 1.00 73.81 159 LYS A C 1
ATOM 1258 O O . LYS A 1 159 ? -10.756 8.328 4.020 1.00 73.81 159 LYS A O 1
ATOM 1263 N N . ARG A 1 160 ? -8.981 6.994 4.429 1.00 78.50 160 ARG A N 1
ATOM 1264 C CA . ARG A 1 160 ? -9.771 5.791 4.745 1.00 78.50 160 ARG A CA 1
ATOM 1265 C C . ARG A 1 160 ? -10.753 6.060 5.887 1.00 78.50 160 ARG A C 1
ATOM 1267 O O . ARG A 1 160 ? -11.930 5.774 5.743 1.00 78.50 160 ARG A O 1
ATOM 1274 N N . PHE A 1 161 ? -10.315 6.700 6.972 1.00 80.62 161 PHE A N 1
ATOM 1275 C CA . PHE A 1 161 ? -11.178 7.025 8.115 1.00 80.62 161 PHE A CA 1
ATOM 1276 C C . PHE A 1 161 ? -12.318 7.979 7.765 1.00 80.62 161 PHE A C 1
ATOM 1278 O O . PHE A 1 161 ? -13.438 7.763 8.218 1.00 80.62 161 PHE A O 1
ATOM 1285 N N . ARG A 1 162 ? -12.066 8.986 6.919 1.00 80.50 162 ARG A N 1
ATOM 1286 C CA . ARG A 1 162 ? -13.125 9.881 6.424 1.00 80.50 162 ARG A CA 1
ATOM 1287 C C . ARG A 1 162 ? -14.159 9.118 5.598 1.00 80.50 162 ARG A C 1
ATOM 1289 O O . ARG A 1 162 ? -15.348 9.262 5.848 1.00 80.50 162 ARG A O 1
ATOM 1296 N N . VAL A 1 163 ? -13.698 8.275 4.672 1.00 81.75 163 VAL A N 1
ATOM 1297 C CA . VAL A 1 163 ? -14.572 7.456 3.817 1.00 81.75 163 VAL A CA 1
ATOM 1298 C C . VAL A 1 163 ? -15.391 6.467 4.650 1.00 81.75 163 VAL A C 1
ATOM 1300 O O . VAL A 1 163 ? -16.584 6.319 4.413 1.00 81.75 163 VAL A O 1
ATOM 1303 N N . LEU A 1 164 ? -14.788 5.816 5.649 1.00 82.12 164 LEU A N 1
ATOM 1304 C CA . LEU A 1 164 ? -15.492 4.869 6.519 1.00 82.12 164 LEU A CA 1
ATOM 1305 C C . LEU A 1 164 ? -16.622 5.531 7.313 1.00 82.12 164 LEU A C 1
ATOM 1307 O O . LEU A 1 164 ? -17.707 4.964 7.402 1.00 82.12 164 LEU A O 1
ATOM 1311 N N . GLU A 1 165 ? -16.391 6.724 7.863 1.00 79.31 165 GLU A N 1
ATOM 1312 C CA . GLU A 1 165 ? -17.428 7.469 8.586 1.00 79.31 165 GLU A CA 1
ATOM 1313 C C . GLU A 1 165 ? -18.533 7.982 7.670 1.00 79.31 165 GLU A C 1
ATOM 1315 O O . GLU A 1 165 ? -19.708 7.916 8.029 1.00 79.31 165 GLU A O 1
ATOM 1320 N N . GLU A 1 166 ? -18.173 8.466 6.481 1.00 84.19 166 GLU A N 1
ATOM 1321 C CA . GLU A 1 166 ? -19.140 8.900 5.478 1.00 84.19 166 GLU A CA 1
ATOM 1322 C C . GLU A 1 166 ? -20.042 7.729 5.067 1.00 84.19 166 GLU A C 1
ATOM 1324 O O . GLU A 1 166 ? -21.266 7.829 5.161 1.00 84.19 166 GLU A O 1
ATOM 1329 N N . LEU A 1 167 ? -19.455 6.577 4.731 1.00 82.69 167 LEU A N 1
ATOM 1330 C CA . LEU A 1 167 ? -20.196 5.361 4.392 1.00 82.69 167 LEU A CA 1
ATOM 1331 C C . LEU A 1 167 ? -21.073 4.868 5.547 1.00 82.69 167 LEU A C 1
ATOM 1333 O O . LEU A 1 167 ? -22.226 4.502 5.326 1.00 82.69 167 LEU A O 1
ATOM 1337 N N . GLU A 1 168 ? -20.564 4.880 6.779 1.00 80.75 168 GLU A N 1
ATOM 1338 C CA . GLU A 1 168 ? -21.335 4.481 7.958 1.00 80.75 168 GLU A CA 1
ATOM 1339 C C . GLU A 1 168 ? -22.511 5.435 8.215 1.00 80.75 168 GLU A C 1
ATOM 1341 O O . GLU A 1 168 ? -23.609 4.985 8.547 1.00 80.75 168 GLU A O 1
ATOM 1346 N N . SER A 1 169 ? -22.326 6.741 7.999 1.00 81.88 169 SER A N 1
ATOM 1347 C CA . SER A 1 169 ? -23.401 7.734 8.109 1.00 81.88 169 SER A CA 1
ATOM 1348 C C . SER A 1 169 ? -24.495 7.536 7.053 1.00 81.88 169 SER A C 1
ATOM 1350 O O . SER A 1 169 ? -25.680 7.641 7.374 1.00 81.88 169 SER A O 1
ATOM 1352 N N . LEU A 1 170 ? -24.110 7.169 5.826 1.00 79.81 170 LEU A N 1
ATOM 1353 C CA . LEU A 1 170 ? -25.016 6.918 4.702 1.00 79.81 170 LEU A CA 1
ATOM 1354 C C . LEU A 1 170 ? -25.770 5.587 4.830 1.00 79.81 170 LEU A C 1
ATOM 1356 O O . LEU A 1 170 ? -26.901 5.475 4.361 1.00 79.81 170 LEU A O 1
ATOM 1360 N N . LEU A 1 171 ? -25.163 4.578 5.462 1.00 73.62 171 LEU A N 1
ATOM 1361 C CA . LEU A 1 171 ? -25.741 3.238 5.626 1.00 73.62 171 LEU A CA 1
ATOM 1362 C C . LEU A 1 171 ? -26.507 3.051 6.943 1.00 73.62 171 LEU A C 1
ATOM 1364 O O . LEU A 1 171 ? -27.330 2.142 7.041 1.00 73.62 171 LEU A O 1
ATOM 1368 N N . LYS A 1 172 ? -26.322 3.944 7.923 1.00 64.75 172 LYS A N 1
ATOM 1369 C CA . LYS A 1 172 ? -27.097 4.004 9.175 1.00 64.75 172 LYS A CA 1
ATOM 1370 C C . LYS A 1 172 ? -28.629 3.891 9.023 1.00 64.75 172 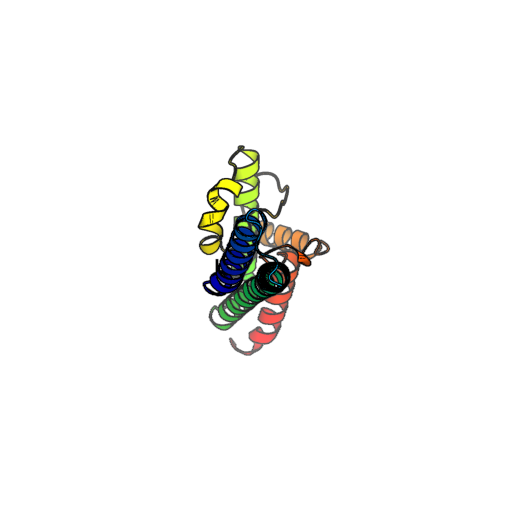LYS A C 1
ATOM 1372 O O . LYS A 1 172 ? -29.226 3.225 9.866 1.00 64.75 172 LYS A O 1
ATOM 1377 N N . PRO A 1 173 ? -29.296 4.472 8.001 1.00 59.41 173 PRO A N 1
ATOM 1378 C CA . PRO A 1 173 ? -30.740 4.293 7.811 1.00 59.41 173 PRO A CA 1
ATOM 1379 C C . PRO A 1 173 ? -31.168 2.886 7.355 1.00 59.41 173 PRO A C 1
ATOM 1381 O O . PRO A 1 173 ? -32.361 2.609 7.350 1.00 59.41 173 PRO A O 1
ATOM 1384 N N . ARG A 1 174 ? -30.241 1.999 6.964 1.00 55.31 174 ARG A N 1
ATOM 1385 C CA . ARG A 1 174 ? -30.551 0.673 6.396 1.00 55.31 174 ARG A CA 1
ATOM 1386 C C . ARG A 1 174 ? -30.584 -0.465 7.428 1.00 55.31 174 ARG A C 1
ATOM 1388 O O . ARG A 1 174 ? -31.097 -1.532 7.120 1.00 55.31 174 ARG A O 1
ATOM 1395 N N . PHE A 1 175 ? -30.040 -0.234 8.622 1.00 53.34 175 PHE A N 1
ATOM 1396 C CA . PHE A 1 175 ? -29.929 -1.211 9.717 1.00 53.34 175 PHE A CA 1
ATOM 1397 C C . PHE A 1 175 ? -30.820 -0.853 10.921 1.00 53.34 175 PHE A C 1
ATOM 1399 O O . PHE A 1 175 ? -30.493 -1.184 12.060 1.00 53.34 175 PHE A O 1
ATOM 1406 N N . ARG A 1 176 ? -31.914 -0.122 10.682 1.00 49.53 176 ARG A N 1
ATOM 1407 C CA . ARG A 1 176 ? -32.947 0.172 11.681 1.00 49.53 176 ARG A CA 1
ATOM 1408 C C . ARG A 1 176 ? -34.220 -0.597 11.381 1.00 49.53 176 ARG A C 1
ATOM 1410 O O . ARG A 1 176 ? -34.552 -0.700 10.181 1.00 49.53 176 ARG A O 1
#

Sequence (176 aa):
MMIISLIPALLYWLGYTMLRMSAFYSLGEQRSNVPVIAMAVGIALIALTFVFNLIVLYFSRLREYYADAHAVAVVEGGGTKLKRALTRILIDCGYLRRLGVDISRYSHLKALFISDPEIELDIGFIRHLTPEYLDMIAEKIKSLPPRGEILSSHPHPAKRFRVLEELESLLKPRFR